Protein AF-A0A6A4Q8J1-F1 (afdb_monomer_lite)

Foldseek 3Di:
DPDPVPDFDKDWDQDQFWIFIDTPPDPGTPDIFGQKKWAFPDQPDDPPPPRDRIDGGPRRVVVVVGTDMDRQADPNRGHDDD

Sequence (82 aa):
MADTEDIQPLVCDNGTGMVKAGFAGDDAPRAVFPSIIGRPRHTGVMVGMGQKDAYVGDEAQSKRGILTLKYPIEHGASSASH

InterPro domains:
  IPR004000 Actin family [PF00022] (5-76)
  IPR004000 Actin family [PR00190] (28-37)
  IPR004000 Actin family [PR00190] (51-62)
  IPR004000 Actin family [PR00190] (63-82)
  IPR004001 Actin, conserved site [PS00406] (55-65)
  IPR043129 ATPase, nucleotide binding domain [SSF53067] (5-76)

pLDDT: mean 87.21, std 13.16, range [52.5, 98.31]

Secondary structure (DSSP, 8-state):
---GGG-PPEEEEE-SSEEEEEETT-SS-SEEEES-EEEESSTT--TTS---S-EEHHHHHHTTTTEEEE-SEETTEE----

Structure (mmCIF, N/CA/C/O backbone):
data_AF-A0A6A4Q8J1-F1
#
_entry.id   AF-A0A6A4Q8J1-F1
#
loop_
_atom_site.group_PDB
_atom_site.id
_atom_site.type_symbol
_atom_site.label_atom_id
_atom_site.label_alt_id
_atom_site.label_comp_id
_atom_site.label_asym_id
_atom_site.label_entity_id
_atom_site.label_seq_id
_atom_site.pdbx_PDB_ins_code
_atom_site.Cartn_x
_atom_site.Cartn_y
_atom_site.Cartn_z
_atom_site.occupancy
_atom_si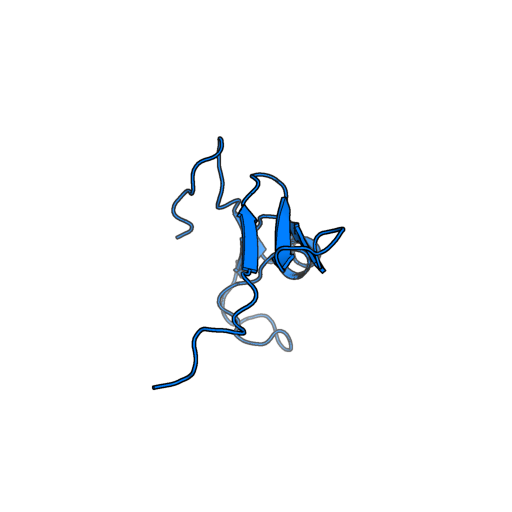te.B_iso_or_equiv
_atom_site.auth_seq_id
_atom_site.auth_comp_id
_atom_site.auth_asym_id
_atom_site.auth_atom_id
_atom_site.pdbx_PDB_model_num
ATOM 1 N N . MET A 1 1 ? 0.597 -29.376 -21.766 1.00 52.50 1 MET A N 1
ATOM 2 C CA . MET A 1 1 ? 1.477 -28.477 -20.994 1.00 52.50 1 MET A CA 1
ATOM 3 C C . MET A 1 1 ? 1.142 -27.092 -21.498 1.00 52.50 1 MET A C 1
ATOM 5 O O . MET A 1 1 ? 1.130 -26.942 -22.706 1.00 52.50 1 MET A O 1
ATOM 9 N N . ALA A 1 2 ? 0.700 -26.174 -20.640 1.00 55.97 2 ALA A N 1
ATOM 10 C CA . ALA A 1 2 ? 0.461 -24.805 -21.089 1.00 55.97 2 ALA A CA 1
ATOM 11 C C . ALA A 1 2 ? 1.824 -24.193 -21.425 1.00 55.97 2 ALA A C 1
ATOM 13 O O . ALA A 1 2 ? 2.736 -24.285 -20.604 1.00 55.97 2 ALA A O 1
ATOM 14 N N . ASP A 1 3 ? 1.963 -23.677 -22.638 1.00 60.16 3 ASP A N 1
ATOM 15 C CA . ASP A 1 3 ? 3.192 -23.087 -23.147 1.00 60.16 3 ASP A CA 1
ATOM 16 C C . ASP A 1 3 ? 3.590 -21.899 -22.258 1.00 60.16 3 ASP A C 1
ATOM 18 O O . ASP A 1 3 ? 2.863 -20.918 -22.119 1.00 60.16 3 ASP A O 1
ATOM 22 N N . THR A 1 4 ? 4.735 -22.015 -21.587 1.00 65.94 4 THR A N 1
ATOM 23 C CA . THR A 1 4 ? 5.273 -21.007 -20.656 1.00 65.94 4 THR A CA 1
ATOM 24 C C . THR A 1 4 ? 5.821 -19.768 -21.387 1.00 65.94 4 THR A C 1
ATOM 26 O O . THR A 1 4 ? 6.349 -18.862 -20.748 1.00 65.94 4 THR A O 1
ATOM 29 N N . GLU A 1 5 ? 5.737 -19.727 -22.719 1.00 64.44 5 GLU A N 1
ATOM 30 C CA . GLU A 1 5 ? 6.441 -18.762 -23.573 1.00 64.44 5 GLU A CA 1
ATOM 31 C C . GLU A 1 5 ? 5.830 -17.348 -23.600 1.00 64.44 5 GLU A C 1
ATOM 33 O O . GLU A 1 5 ? 6.530 -16.420 -23.987 1.00 64.44 5 GLU A O 1
ATOM 38 N N . ASP A 1 6 ? 4.616 -17.140 -23.072 1.00 77.38 6 ASP A N 1
ATOM 39 C CA . ASP A 1 6 ? 3.937 -15.825 -23.055 1.00 77.38 6 ASP A CA 1
ATOM 40 C C . ASP A 1 6 ? 3.506 -15.349 -21.647 1.00 77.38 6 ASP A C 1
ATOM 42 O O . ASP A 1 6 ? 2.516 -14.632 -21.481 1.00 77.38 6 ASP A O 1
ATOM 46 N N . ILE A 1 7 ? 4.222 -15.734 -20.582 1.00 87.94 7 ILE A N 1
ATOM 47 C CA . ILE A 1 7 ? 3.927 -15.222 -19.230 1.00 87.94 7 ILE A CA 1
ATOM 48 C C . ILE A 1 7 ? 4.719 -13.935 -18.976 1.00 87.94 7 ILE A C 1
ATOM 50 O O . ILE A 1 7 ? 5.891 -13.974 -18.600 1.00 87.94 7 ILE A O 1
ATOM 54 N N . GLN A 1 8 ? 4.062 -12.781 -19.122 1.00 91.62 8 GLN A N 1
ATOM 55 C CA . GLN A 1 8 ? 4.649 -11.497 -18.736 1.00 91.62 8 GLN A CA 1
ATOM 56 C C . GLN A 1 8 ? 4.740 -11.389 -17.198 1.00 91.62 8 GLN A C 1
ATOM 58 O O . GLN A 1 8 ? 3.714 -11.505 -16.517 1.00 91.62 8 GLN A O 1
ATOM 63 N N . PRO A 1 9 ? 5.933 -11.160 -16.615 1.00 95.62 9 PRO A N 1
ATOM 64 C CA . PRO A 1 9 ? 6.089 -11.096 -15.164 1.00 95.62 9 PRO A CA 1
ATOM 65 C C . PRO A 1 9 ? 5.322 -9.930 -14.530 1.00 95.62 9 PRO A C 1
ATOM 67 O O . PRO A 1 9 ? 5.274 -8.831 -15.082 1.00 95.62 9 PRO A O 1
ATOM 70 N N . LEU A 1 10 ? 4.796 -10.147 -13.322 1.00 96.62 10 LEU A N 1
ATOM 71 C CA . LEU A 1 10 ? 4.290 -9.081 -12.457 1.00 96.62 10 LEU A CA 1
ATOM 72 C C . LEU A 1 10 ? 5.420 -8.585 -11.546 1.00 96.62 10 LEU A C 1
ATOM 74 O O . LEU A 1 10 ? 6.114 -9.382 -10.915 1.00 96.62 10 LEU A O 1
ATOM 78 N N . VAL A 1 11 ? 5.573 -7.270 -11.445 1.00 97.50 11 VAL A N 1
ATOM 79 C CA . VAL A 1 11 ? 6.504 -6.610 -10.528 1.00 97.50 11 VAL A CA 1
ATOM 80 C C . VAL A 1 11 ? 5.701 -5.985 -9.392 1.00 97.50 11 VAL A C 1
ATOM 82 O O . VAL A 1 11 ? 4.803 -5.183 -9.644 1.00 97.50 11 VAL A O 1
ATOM 85 N N . CYS A 1 12 ? 6.043 -6.331 -8.148 1.00 97.06 12 CYS A N 1
ATOM 86 C CA . CYS A 1 12 ? 5.439 -5.777 -6.934 1.00 97.06 12 CYS A CA 1
ATOM 87 C C . CYS A 1 12 ? 6.523 -5.155 -6.040 1.00 97.06 12 CYS A C 1
ATOM 89 O O . CYS A 1 12 ? 7.329 -5.871 -5.447 1.00 97.06 12 CYS A O 1
ATOM 91 N N . ASP A 1 13 ? 6.521 -3.828 -5.930 1.00 96.56 13 ASP A N 1
ATOM 92 C CA . ASP A 1 13 ? 7.357 -3.054 -5.008 1.00 96.56 13 ASP A CA 1
ATOM 93 C C . ASP A 1 13 ? 6.572 -2.777 -3.718 1.00 96.56 13 ASP A C 1
ATOM 95 O O . ASP A 1 13 ? 5.624 -1.987 -3.697 1.00 96.56 13 ASP A O 1
ATOM 99 N N . ASN A 1 14 ? 6.969 -3.452 -2.640 1.00 95.81 14 ASN A N 1
ATOM 100 C CA . ASN A 1 14 ? 6.330 -3.381 -1.329 1.00 95.81 14 ASN A CA 1
ATOM 101 C C . ASN A 1 14 ? 7.029 -2.331 -0.452 1.00 95.81 14 ASN A C 1
ATOM 103 O O . ASN A 1 14 ? 7.788 -2.662 0.460 1.00 95.81 14 ASN A O 1
ATOM 107 N N . GLY A 1 15 ? 6.786 -1.050 -0.731 1.00 95.81 15 GLY A N 1
ATOM 108 C CA . GLY A 1 15 ? 7.330 0.052 0.062 1.00 95.81 15 GLY A CA 1
ATOM 109 C C . GLY A 1 15 ? 6.607 0.246 1.400 1.00 95.81 15 GLY A C 1
ATOM 110 O O . GLY A 1 15 ? 5.431 -0.077 1.542 1.00 95.81 15 GLY A O 1
ATOM 111 N N . THR A 1 16 ? 7.279 0.848 2.385 1.00 94.81 16 THR A N 1
ATOM 112 C CA . THR A 1 16 ? 6.689 1.181 3.702 1.00 94.81 16 THR A CA 1
ATOM 113 C C . THR A 1 16 ? 5.547 2.198 3.612 1.00 94.81 16 THR A C 1
ATOM 115 O O . THR A 1 16 ? 4.590 2.123 4.375 1.00 94.81 16 THR A O 1
ATOM 118 N N . GLY A 1 17 ? 5.633 3.152 2.680 1.00 95.06 17 GLY A N 1
ATOM 119 C CA . GLY A 1 17 ? 4.587 4.154 2.451 1.00 95.06 17 GLY A CA 1
ATOM 120 C C . GLY A 1 17 ? 3.580 3.750 1.376 1.00 95.06 17 GLY A C 1
ATOM 121 O O . GLY A 1 17 ? 2.375 3.882 1.578 1.00 95.06 17 GLY A O 1
ATOM 122 N N . MET A 1 18 ? 4.076 3.257 0.240 1.00 97.00 18 MET A N 1
ATOM 123 C CA . MET A 1 18 ? 3.268 2.939 -0.938 1.00 97.00 18 MET A CA 1
ATOM 124 C C . MET A 1 18 ? 3.674 1.587 -1.514 1.00 97.00 18 MET A C 1
ATOM 126 O O . MET A 1 18 ? 4.866 1.338 -1.712 1.00 97.00 18 MET A O 1
ATOM 130 N N . VAL A 1 19 ? 2.681 0.780 -1.873 1.00 97.81 19 VAL A N 1
ATOM 131 C CA . VAL A 1 19 ? 2.846 -0.370 -2.760 1.00 97.81 19 VAL A CA 1
ATOM 132 C C . VAL A 1 19 ? 2.723 0.111 -4.197 1.00 97.81 19 VAL A C 1
ATOM 134 O O . VAL A 1 19 ? 1.860 0.936 -4.513 1.00 97.81 19 VAL A O 1
ATOM 137 N N . LYS A 1 20 ? 3.577 -0.411 -5.077 1.00 98.31 20 LYS A N 1
ATOM 138 C CA . LYS A 1 20 ? 3.477 -0.203 -6.523 1.00 98.31 20 LYS A CA 1
ATOM 139 C C . LYS A 1 20 ? 3.472 -1.551 -7.225 1.00 98.31 20 LYS A C 1
ATOM 141 O O . LYS A 1 20 ? 4.264 -2.423 -6.879 1.00 98.31 20 LYS A O 1
ATOM 146 N N . ALA A 1 21 ? 2.605 -1.717 -8.212 1.00 98.25 21 ALA A N 1
ATOM 147 C CA . ALA A 1 21 ? 2.535 -2.936 -9.004 1.00 98.25 21 ALA A CA 1
ATOM 148 C C . ALA A 1 21 ? 2.347 -2.624 -10.490 1.00 98.25 21 ALA A C 1
ATOM 150 O O . ALA A 1 21 ? 1.684 -1.651 -10.852 1.00 98.25 21 ALA A O 1
ATOM 151 N N . GLY A 1 22 ? 2.920 -3.453 -11.355 1.00 98.19 22 GLY A N 1
ATOM 152 C CA . GLY A 1 22 ? 2.842 -3.330 -12.812 1.00 98.19 22 GLY A CA 1
ATOM 153 C C . GLY A 1 22 ? 3.428 -4.562 -13.488 1.00 98.19 22 GLY A C 1
ATOM 154 O O . GLY A 1 22 ? 3.894 -5.472 -12.801 1.00 98.19 22 GLY A O 1
ATOM 155 N N . PHE A 1 23 ? 3.401 -4.616 -14.816 1.00 97.06 23 PHE A N 1
ATOM 156 C CA . PHE A 1 23 ? 4.042 -5.711 -15.536 1.00 97.06 23 PHE A CA 1
ATOM 157 C C . PHE A 1 23 ? 5.491 -5.355 -15.875 1.00 97.06 23 PHE A C 1
ATOM 159 O O . PHE A 1 23 ? 5.838 -4.189 -16.063 1.00 97.06 23 PHE A O 1
ATOM 166 N N . ALA A 1 24 ? 6.364 -6.359 -15.936 1.00 95.81 24 ALA A N 1
ATOM 167 C CA . ALA A 1 24 ? 7.735 -6.150 -16.380 1.00 95.81 24 ALA A CA 1
ATOM 168 C C . ALA A 1 24 ? 7.738 -5.616 -17.821 1.00 95.81 24 ALA A C 1
ATOM 170 O O . ALA A 1 24 ? 7.047 -6.159 -18.685 1.00 95.81 24 ALA A O 1
ATOM 171 N N . GLY A 1 25 ? 8.515 -4.558 -18.060 1.00 94.69 25 GLY A N 1
ATOM 172 C CA . GLY A 1 25 ? 8.572 -3.851 -19.342 1.00 94.69 25 GLY A CA 1
ATOM 173 C C . GLY A 1 25 ? 7.641 -2.639 -19.453 1.00 94.69 25 GLY A C 1
ATOM 174 O O . GLY A 1 25 ? 7.819 -1.865 -20.386 1.00 94.69 25 GLY A O 1
ATOM 175 N N . ASP A 1 26 ? 6.706 -2.432 -18.516 1.00 96.25 26 ASP A N 1
ATOM 176 C CA . ASP A 1 26 ? 5.921 -1.192 -18.459 1.00 96.25 26 ASP A CA 1
ATOM 177 C C . ASP A 1 26 ? 6.818 0.001 -18.062 1.00 96.25 26 ASP A C 1
ATOM 179 O O . ASP A 1 26 ? 7.664 -0.115 -17.172 1.00 96.25 26 ASP A O 1
ATOM 183 N N . ASP A 1 27 ? 6.584 1.176 -18.658 1.00 97.00 27 ASP A N 1
ATOM 184 C CA . ASP A 1 27 ? 7.330 2.413 -18.348 1.00 97.00 27 ASP A CA 1
ATOM 185 C C . ASP A 1 27 ? 7.039 2.965 -16.936 1.00 97.00 27 ASP A C 1
ATOM 187 O O . ASP A 1 27 ? 7.795 3.778 -16.398 1.00 97.00 27 ASP A O 1
ATOM 191 N N . ALA A 1 28 ? 5.919 2.560 -16.331 1.00 97.44 28 ALA A N 1
ATOM 192 C CA . ALA A 1 28 ? 5.443 3.039 -15.037 1.00 97.44 28 ALA A CA 1
ATOM 193 C C . ALA A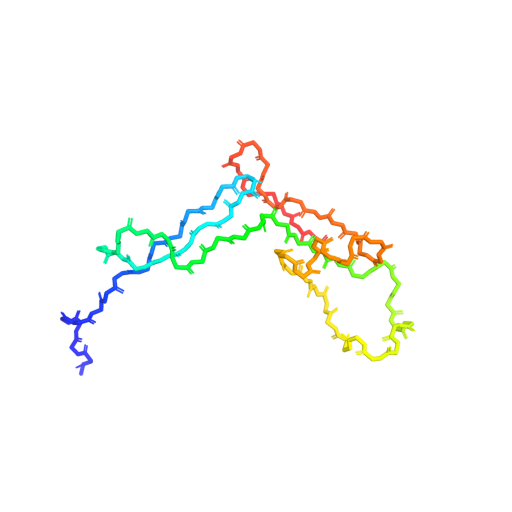 1 28 ? 4.569 1.979 -14.337 1.00 97.44 28 ALA A C 1
ATOM 195 O O . ALA A 1 28 ? 3.963 1.137 -15.004 1.00 97.44 28 ALA A O 1
ATOM 196 N N . PRO A 1 29 ? 4.440 2.015 -12.995 1.00 98.00 29 PRO A N 1
ATOM 197 C CA . PRO A 1 29 ? 3.530 1.120 -12.288 1.00 98.00 29 PRO A CA 1
ATOM 198 C C . PRO A 1 29 ? 2.076 1.362 -12.710 1.00 98.00 29 PRO A C 1
ATOM 200 O O . PRO A 1 29 ? 1.624 2.501 -12.823 1.00 98.00 29 PRO A O 1
ATOM 203 N N . ARG A 1 30 ? 1.316 0.279 -12.876 1.00 98.00 30 ARG A N 1
ATOM 204 C CA . ARG A 1 30 ? -0.118 0.322 -13.203 1.00 98.00 30 ARG A CA 1
ATOM 205 C C . ARG A 1 30 ? -0.999 0.596 -11.989 1.00 98.00 30 ARG A C 1
ATOM 207 O O . ARG A 1 30 ? -2.110 1.094 -12.142 1.00 98.00 30 ARG A O 1
ATOM 214 N N . ALA A 1 31 ? -0.519 0.253 -10.799 1.00 97.81 31 ALA A N 1
ATOM 215 C CA . ALA A 1 31 ? -1.190 0.514 -9.5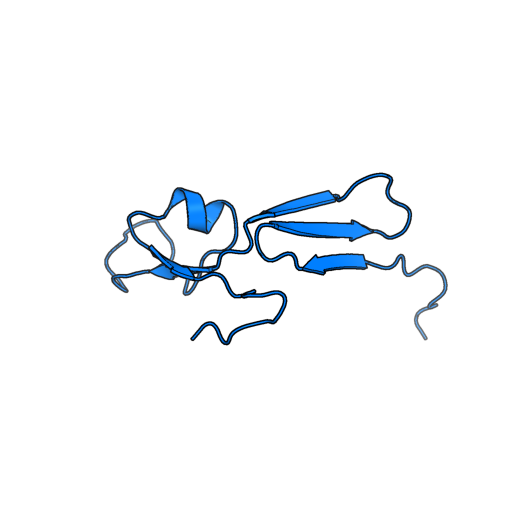38 1.00 97.81 31 ALA A CA 1
ATOM 216 C C . ALA A 1 31 ? -0.197 1.092 -8.535 1.00 97.81 31 ALA A C 1
ATOM 218 O O . ALA A 1 31 ? 0.917 0.589 -8.392 1.00 97.81 31 ALA A O 1
ATOM 219 N N . VAL A 1 32 ? -0.621 2.134 -7.826 1.00 98.19 32 VAL A N 1
ATOM 220 C CA . VAL A 1 32 ? 0.126 2.757 -6.734 1.00 98.19 32 VAL A CA 1
ATOM 221 C C . VAL A 1 32 ? -0.874 3.070 -5.632 1.00 98.19 32 VAL A C 1
ATOM 223 O O . VAL A 1 32 ? -1.829 3.799 -5.881 1.00 98.19 32 VAL A O 1
ATOM 226 N N . PHE A 1 33 ? -0.690 2.508 -4.439 1.00 98.06 33 PHE A N 1
ATOM 227 C CA . PHE A 1 33 ? -1.623 2.694 -3.325 1.00 98.06 33 PHE A CA 1
ATOM 228 C C . PHE A 1 33 ? -0.901 2.682 -1.969 1.00 98.06 33 PHE A C 1
ATOM 230 O O . PHE A 1 33 ? 0.180 2.099 -1.860 1.00 98.06 33 PHE A O 1
ATOM 237 N N . PRO A 1 34 ? -1.468 3.309 -0.921 1.00 97.94 34 PRO A N 1
ATOM 238 C CA . PRO A 1 34 ? -0.876 3.318 0.412 1.00 97.94 34 PRO A CA 1
ATOM 239 C C . PRO A 1 34 ? -0.698 1.913 0.995 1.00 97.94 34 PRO A C 1
ATOM 241 O O . PRO A 1 34 ? -1.612 1.088 0.948 1.00 97.94 34 PRO A O 1
ATOM 244 N N . SER A 1 35 ? 0.441 1.667 1.638 1.00 96.81 35 SER A N 1
ATOM 245 C CA . SER A 1 35 ? 0.739 0.414 2.345 1.00 96.81 35 SER A CA 1
ATOM 246 C C . SER A 1 35 ? 0.013 0.358 3.693 1.00 96.81 35 SER A C 1
ATOM 248 O O . SER A 1 35 ? 0.630 0.429 4.753 1.00 96.81 35 SER A O 1
ATOM 250 N N . ILE A 1 36 ? -1.321 0.299 3.658 1.00 96.38 36 ILE A N 1
ATOM 251 C CA . ILE A 1 36 ? -2.192 0.385 4.836 1.00 96.38 36 ILE A CA 1
ATOM 252 C C . ILE A 1 36 ? -3.263 -0.701 4.780 1.00 96.38 36 ILE A C 1
ATOM 254 O O . ILE A 1 36 ? -3.916 -0.894 3.753 1.00 96.38 36 ILE A O 1
ATOM 258 N N . ILE A 1 37 ? -3.492 -1.346 5.922 1.00 95.94 37 ILE A N 1
ATOM 259 C CA . ILE A 1 37 ? -4.631 -2.232 6.169 1.00 95.94 37 ILE A CA 1
ATOM 260 C C . ILE A 1 37 ? -5.506 -1.593 7.248 1.00 95.94 37 ILE A C 1
ATOM 262 O O . ILE A 1 37 ? -5.015 -1.198 8.303 1.00 95.94 37 ILE A O 1
ATOM 266 N N . GLY A 1 38 ? -6.809 -1.493 7.003 1.00 94.94 38 GLY A N 1
ATOM 267 C CA . GLY A 1 38 ? -7.794 -1.001 7.960 1.00 94.94 38 GLY A CA 1
ATOM 268 C C . GLY A 1 38 ? -8.793 -2.083 8.354 1.00 94.94 38 GLY A C 1
ATOM 269 O O . GLY A 1 38 ? -9.426 -2.674 7.485 1.00 94.94 38 GLY A O 1
ATOM 270 N N . ARG A 1 39 ? -8.988 -2.318 9.655 1.00 92.50 39 ARG A N 1
ATOM 271 C CA . ARG A 1 39 ? -10.037 -3.217 10.174 1.00 92.50 39 ARG A CA 1
ATOM 272 C C . ARG A 1 39 ? -11.129 -2.427 10.907 1.00 92.50 39 ARG A C 1
ATOM 274 O O . ARG A 1 39 ? -10.782 -1.476 11.609 1.00 92.50 39 ARG A O 1
ATOM 281 N N . PRO A 1 40 ? -12.424 -2.772 10.780 1.00 91.06 40 PRO A N 1
ATOM 282 C CA . PRO A 1 40 ? -13.499 -2.089 11.505 1.00 91.06 40 PRO A CA 1
ATOM 283 C C . PRO A 1 40 ? -13.288 -2.079 13.023 1.00 91.06 40 PRO A C 1
ATOM 285 O O . PRO A 1 40 ? -12.991 -3.114 13.611 1.00 91.06 40 PRO A O 1
ATOM 288 N N . ARG A 1 41 ? -13.486 -0.922 13.671 1.00 87.88 41 ARG A N 1
ATOM 289 C CA . ARG A 1 41 ? -13.421 -0.812 15.145 1.00 87.88 41 ARG A CA 1
ATOM 290 C C . ARG A 1 41 ? -14.593 -1.491 15.850 1.00 87.88 41 ARG A C 1
ATOM 292 O O . ARG A 1 41 ? -14.437 -2.014 16.947 1.00 87.88 41 ARG A O 1
ATOM 299 N N . HIS A 1 42 ? -15.762 -1.460 15.218 1.00 82.19 42 HIS A N 1
ATOM 300 C CA . HIS A 1 42 ? -16.996 -2.031 15.740 1.00 82.19 42 HIS A CA 1
ATOM 301 C C . HIS A 1 42 ? -17.591 -2.951 14.675 1.00 82.19 42 HIS A C 1
ATOM 303 O O . HIS A 1 42 ? -18.027 -2.493 13.616 1.00 82.19 42 HIS A O 1
ATOM 309 N N . THR A 1 43 ? -17.569 -4.254 14.940 1.00 68.06 43 THR A N 1
ATOM 310 C CA . THR A 1 43 ? -18.180 -5.276 14.090 1.00 68.06 43 THR A CA 1
ATOM 311 C C . THR A 1 43 ? -19.709 -5.168 14.167 1.00 68.06 43 THR A C 1
ATOM 313 O O . THR A 1 43 ? -20.276 -4.955 15.235 1.00 68.06 43 THR A O 1
ATOM 316 N N . GLY A 1 44 ? -20.396 -5.257 13.022 1.00 65.06 44 GLY A N 1
ATOM 317 C CA . GLY A 1 44 ? -21.862 -5.374 12.965 1.00 65.06 44 GLY A CA 1
ATOM 318 C C . GLY A 1 44 ? -22.706 -4.086 12.946 1.00 65.06 44 GLY A C 1
ATOM 319 O O . GLY A 1 44 ? -23.900 -4.188 12.692 1.00 65.06 44 GLY A O 1
ATOM 320 N N . VAL A 1 45 ? -22.143 -2.887 13.152 1.00 59.00 45 VAL A N 1
ATOM 321 C CA . VAL A 1 45 ? -22.956 -1.647 13.292 1.00 59.00 45 VAL A CA 1
ATOM 322 C C . VAL A 1 45 ? -23.143 -0.870 11.977 1.00 59.00 45 VAL A C 1
ATOM 324 O O . VAL A 1 45 ? -24.099 -0.113 11.824 1.00 59.00 45 VAL A O 1
ATOM 327 N N . MET A 1 46 ? -22.258 -1.044 10.992 1.00 63.84 46 MET A N 1
ATOM 328 C CA . MET A 1 46 ? -22.268 -0.204 9.787 1.00 63.84 46 MET A CA 1
ATOM 329 C C . MET A 1 46 ? -23.184 -0.764 8.690 1.00 63.84 46 MET A C 1
ATOM 331 O O . MET A 1 46 ? -22.768 -1.547 7.834 1.00 63.84 46 MET A O 1
ATOM 335 N N . VAL A 1 47 ? -24.449 -0.335 8.719 1.00 64.88 47 VAL A N 1
ATOM 336 C CA . VAL A 1 47 ? -25.447 -0.602 7.670 1.00 64.88 47 VAL A CA 1
ATOM 337 C C . VAL A 1 47 ? -24.957 -0.027 6.335 1.00 64.88 47 VAL A C 1
ATOM 339 O O . VAL A 1 47 ? -24.584 1.139 6.252 1.00 64.88 47 VAL A O 1
ATOM 342 N N . GLY A 1 48 ? -24.940 -0.853 5.285 1.00 67.38 48 GLY A N 1
ATOM 343 C CA . GLY A 1 48 ? -24.554 -0.446 3.925 1.00 67.38 48 GLY A CA 1
ATOM 344 C C . GLY A 1 48 ? -23.066 -0.578 3.572 1.00 67.38 48 GLY A C 1
ATOM 345 O O . GLY A 1 48 ? -22.717 -0.402 2.410 1.00 67.38 48 GLY A O 1
ATOM 346 N N . MET A 1 49 ? -22.182 -0.934 4.515 1.00 68.12 49 MET A N 1
ATOM 347 C CA . MET A 1 49 ? -20.737 -1.057 4.240 1.00 68.12 49 MET A CA 1
ATOM 348 C C . MET A 1 49 ? -20.260 -2.447 3.794 1.00 68.12 49 MET A C 1
ATOM 350 O O . MET A 1 49 ? -19.095 -2.599 3.428 1.00 68.12 49 MET A O 1
ATOM 354 N N . GLY A 1 50 ? -21.139 -3.451 3.784 1.00 66.00 50 GLY A N 1
ATOM 355 C CA . GLY A 1 50 ? -20.735 -4.849 3.630 1.00 66.00 50 GLY A CA 1
ATOM 356 C C . GLY A 1 50 ? -19.954 -5.340 4.857 1.00 66.00 50 GLY A C 1
ATOM 357 O O . GLY A 1 50 ? -19.203 -4.598 5.489 1.00 66.00 50 GLY A O 1
ATOM 358 N N . GLN A 1 51 ? -20.138 -6.601 5.234 1.00 71.12 51 GLN A N 1
ATOM 359 C CA . GLN A 1 51 ? -19.361 -7.216 6.315 1.00 71.12 51 GLN A CA 1
ATOM 360 C C . GLN A 1 51 ? -17.967 -7.586 5.774 1.00 71.12 51 GLN A C 1
ATOM 362 O O . GLN A 1 51 ? -17.693 -8.749 5.503 1.00 71.12 51 GLN A O 1
ATOM 367 N N . LYS A 1 52 ? -17.118 -6.582 5.511 1.00 83.56 52 LYS A N 1
ATOM 368 C CA . LYS A 1 52 ? -15.708 -6.787 5.141 1.00 83.56 52 LYS A CA 1
ATOM 369 C C . LYS A 1 52 ? -14.841 -6.833 6.398 1.00 83.56 52 LYS A C 1
ATOM 371 O O . LYS A 1 52 ? -14.869 -5.900 7.202 1.00 83.56 52 LYS A O 1
ATOM 376 N N . ASP A 1 53 ? -13.998 -7.855 6.494 1.00 85.94 53 ASP A N 1
ATOM 377 C CA . ASP A 1 53 ? -13.054 -8.032 7.608 1.00 85.94 53 ASP A CA 1
ATOM 378 C C . ASP A 1 53 ? -11.862 -7.063 7.562 1.00 85.94 53 ASP A C 1
ATOM 380 O O . ASP A 1 53 ? -11.218 -6.802 8.584 1.00 85.94 53 ASP A O 1
ATOM 384 N N . ALA A 1 54 ? -11.544 -6.541 6.373 1.00 91.56 54 ALA A N 1
ATOM 385 C CA . ALA A 1 54 ? -10.449 -5.608 6.149 1.00 91.56 54 ALA A CA 1
ATOM 386 C C . ALA A 1 54 ? -10.683 -4.720 4.916 1.00 91.56 54 ALA A C 1
ATOM 388 O O . ALA A 1 54 ? -11.424 -5.056 3.992 1.00 91.56 54 ALA A O 1
ATOM 389 N N . TYR A 1 55 ? -9.987 -3.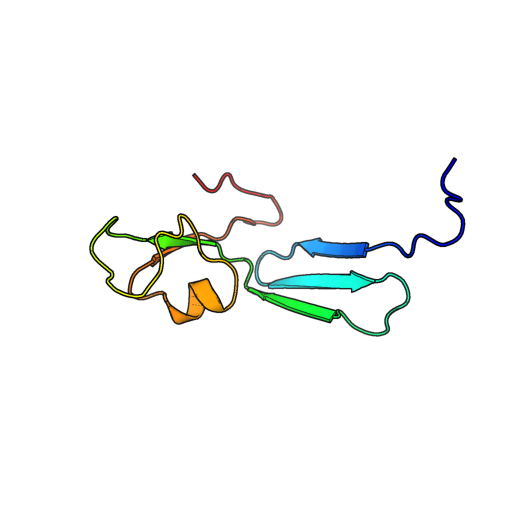590 4.920 1.00 93.12 55 TYR A N 1
ATOM 390 C CA . TYR A 1 55 ? -9.890 -2.595 3.861 1.00 93.12 55 TYR A CA 1
ATOM 391 C C . TYR A 1 55 ? -8.408 -2.345 3.579 1.00 93.12 55 TYR A C 1
ATOM 393 O O . TYR A 1 55 ? -7.599 -2.407 4.504 1.00 93.12 55 TYR A O 1
ATOM 401 N N . VAL A 1 56 ? -8.038 -2.044 2.336 1.00 96.06 56 VAL A N 1
ATOM 402 C CA . VAL A 1 56 ? -6.633 -1.854 1.934 1.00 96.06 56 VAL A CA 1
ATOM 403 C C . VAL A 1 56 ? -6.488 -0.559 1.136 1.00 96.06 56 VAL A C 1
ATOM 405 O O . VAL A 1 56 ? -7.429 -0.142 0.457 1.00 96.06 56 VAL A O 1
ATOM 408 N N . GLY A 1 57 ? -5.326 0.087 1.236 1.00 97.00 57 GLY A N 1
ATOM 409 C CA . GLY A 1 57 ? -4.968 1.244 0.413 1.00 97.00 57 GLY A CA 1
ATOM 410 C C . GLY A 1 57 ? -5.908 2.434 0.601 1.00 97.00 57 GLY A C 1
ATOM 411 O O . GLY A 1 57 ? -6.284 2.777 1.726 1.00 97.00 57 GLY A O 1
ATOM 412 N N . ASP A 1 58 ? -6.308 3.054 -0.508 1.00 97.44 58 ASP A N 1
ATOM 413 C CA . ASP A 1 58 ? -7.125 4.274 -0.511 1.00 97.44 58 ASP A CA 1
ATOM 414 C C . ASP A 1 58 ? -8.489 4.081 0.166 1.00 97.44 58 ASP A C 1
ATOM 416 O O . ASP A 1 58 ? -9.006 5.002 0.807 1.00 97.44 58 ASP A O 1
ATOM 420 N N . GLU A 1 59 ? -9.066 2.873 0.090 1.00 94.88 59 GLU A N 1
ATOM 421 C CA . GLU A 1 59 ? -10.335 2.560 0.754 1.00 94.88 59 GLU A CA 1
ATOM 422 C C . GLU A 1 59 ? -10.173 2.596 2.282 1.00 94.88 59 GLU A C 1
ATOM 424 O O . GLU A 1 59 ? -11.021 3.152 2.987 1.00 94.88 59 GLU A O 1
ATOM 429 N N . ALA A 1 60 ? -9.064 2.056 2.800 1.00 95.31 60 ALA A N 1
ATOM 430 C CA . ALA A 1 60 ? -8.753 2.109 4.225 1.00 95.31 60 ALA A CA 1
ATOM 431 C C . ALA A 1 60 ? -8.483 3.549 4.682 1.00 95.31 60 ALA A C 1
ATOM 433 O O . ALA A 1 60 ? -9.004 3.989 5.711 1.00 95.31 60 ALA A O 1
ATOM 434 N N . GLN A 1 61 ? -7.714 4.303 3.895 1.00 95.94 61 GLN A N 1
ATOM 435 C CA . GLN A 1 61 ? -7.361 5.684 4.211 1.00 95.94 61 GLN A CA 1
ATOM 436 C C . GLN A 1 61 ? -8.592 6.602 4.236 1.00 95.94 61 GLN A C 1
ATOM 438 O O . GLN A 1 61 ? -8.771 7.374 5.182 1.00 95.94 61 GLN A O 1
ATOM 443 N N . SER A 1 62 ? -9.484 6.464 3.252 1.00 95.44 62 SER A N 1
ATOM 444 C CA . SER A 1 62 ? -10.735 7.232 3.164 1.00 95.44 62 SER A CA 1
ATOM 445 C C . SER A 1 62 ? -11.687 6.948 4.331 1.00 95.44 62 SER A C 1
ATOM 447 O O . SER A 1 62 ? -12.489 7.800 4.709 1.00 95.44 62 SER A O 1
ATOM 449 N N . LYS A 1 63 ? -11.577 5.766 4.951 1.00 92.62 63 LYS A N 1
ATOM 450 C CA . LYS A 1 63 ? -12.417 5.309 6.069 1.00 92.62 63 LYS A CA 1
ATOM 451 C C . LYS A 1 63 ? -11.693 5.350 7.426 1.00 92.62 63 LYS A C 1
ATOM 453 O O . LYS A 1 63 ? -12.144 4.730 8.388 1.00 92.62 63 LYS A O 1
ATOM 458 N N . ARG A 1 64 ? -10.606 6.123 7.564 1.00 92.94 64 ARG A N 1
ATOM 459 C CA . ARG A 1 64 ? -9.773 6.183 8.789 1.00 92.94 64 ARG A CA 1
ATOM 460 C C . ARG A 1 64 ? -10.524 6.489 10.094 1.00 92.94 64 ARG A C 1
ATOM 462 O O . ARG A 1 64 ? -10.037 6.151 11.166 1.00 92.94 64 ARG A O 1
ATOM 469 N N . GLY A 1 65 ? -11.687 7.143 10.021 1.00 92.69 65 GLY A N 1
ATOM 470 C CA . GLY A 1 65 ? -12.495 7.486 11.199 1.00 92.69 65 GLY A CA 1
ATOM 471 C C . GLY A 1 65 ? -13.164 6.281 11.871 1.00 92.69 65 GLY A C 1
ATOM 472 O O . GLY A 1 65 ? -13.437 6.319 13.066 1.00 92.69 65 GLY A O 1
ATOM 473 N N . ILE A 1 66 ? -13.394 5.205 11.118 1.00 91.50 66 ILE A N 1
ATOM 474 C CA . ILE A 1 66 ? -14.144 4.013 11.554 1.00 91.50 66 ILE A CA 1
ATOM 475 C C . ILE A 1 66 ? -13.294 2.735 11.542 1.00 91.50 66 ILE A C 1
ATOM 477 O O . ILE A 1 66 ? -13.733 1.684 12.017 1.00 91.50 66 ILE A O 1
ATOM 481 N N . LEU A 1 67 ? -12.068 2.824 11.020 1.00 92.75 67 LEU A N 1
ATOM 482 C CA . LEU A 1 67 ? -11.115 1.725 10.948 1.00 92.75 67 LEU A CA 1
ATOM 483 C C . LEU A 1 67 ? -9.965 1.920 11.945 1.00 92.75 67 LEU A C 1
ATOM 485 O O . LEU A 1 67 ? -9.538 3.036 12.252 1.00 92.75 67 LEU A O 1
ATOM 489 N N . THR A 1 68 ? -9.437 0.813 12.449 1.00 94.25 68 THR A N 1
ATOM 490 C CA . THR A 1 68 ? -8.096 0.746 13.029 1.00 94.25 68 THR A CA 1
ATOM 491 C C . THR A 1 68 ? -7.124 0.490 11.888 1.00 94.25 68 THR A C 1
ATOM 493 O O . THR A 1 68 ? -7.196 -0.560 11.251 1.00 94.25 68 THR A O 1
ATOM 496 N N . LEU A 1 69 ? -6.255 1.463 11.606 1.00 95.25 69 LEU A N 1
ATOM 497 C CA . LEU A 1 69 ? -5.266 1.383 10.532 1.00 95.25 69 LEU A CA 1
ATOM 498 C C . LEU A 1 69 ? -3.948 0.794 11.046 1.00 95.25 69 LEU A C 1
ATOM 500 O O . LEU A 1 69 ? -3.485 1.164 12.124 1.00 95.25 69 LEU A O 1
ATOM 504 N N . LYS A 1 70 ? -3.343 -0.088 10.253 1.00 95.38 70 LYS A N 1
ATOM 505 C CA . LYS A 1 70 ? -2.017 -0.677 10.465 1.00 95.38 70 LYS A CA 1
ATOM 506 C C . LYS A 1 70 ? -1.174 -0.540 9.200 1.00 95.38 70 LYS A C 1
ATOM 508 O O . LYS A 1 70 ? -1.712 -0.603 8.094 1.00 95.38 70 LYS A O 1
ATOM 513 N N . TYR A 1 71 ? 0.134 -0.400 9.382 1.00 94.44 71 TYR A N 1
ATOM 514 C CA . TYR A 1 71 ? 1.125 -0.346 8.309 1.00 94.44 71 TYR A CA 1
ATOM 515 C C . TYR A 1 71 ? 1.898 -1.666 8.335 1.00 94.44 71 TYR A C 1
ATOM 517 O O . TYR A 1 71 ? 2.738 -1.845 9.207 1.00 94.44 71 TYR A O 1
ATOM 525 N N . PRO A 1 72 ? 1.598 -2.628 7.448 1.00 93.75 72 PRO A N 1
ATOM 526 C CA . PRO A 1 72 ? 2.169 -3.970 7.525 1.00 93.75 72 PRO A CA 1
ATOM 527 C C . PRO A 1 72 ? 3.647 -4.025 7.134 1.00 93.75 72 PRO A C 1
ATOM 529 O O . PRO A 1 72 ? 4.232 -5.097 7.177 1.00 93.75 72 PRO A O 1
ATOM 532 N N . ILE A 1 73 ? 4.249 -2.917 6.699 1.00 93.50 73 ILE A N 1
ATOM 533 C CA . ILE A 1 73 ? 5.657 -2.847 6.315 1.00 93.50 73 ILE A CA 1
ATOM 534 C C . ILE A 1 73 ? 6.298 -1.753 7.165 1.00 93.50 73 ILE A C 1
ATOM 536 O O . ILE A 1 73 ? 6.112 -0.562 6.917 1.00 93.50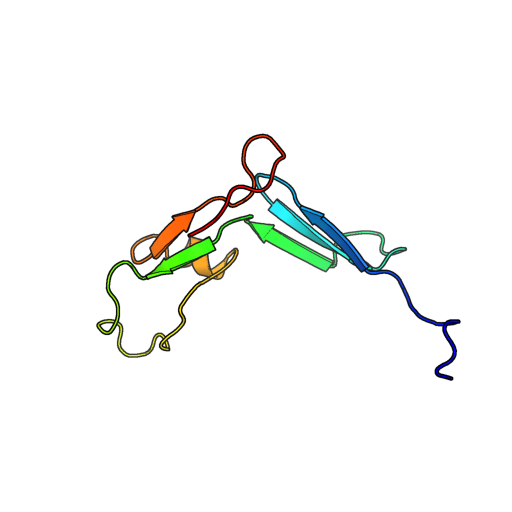 73 ILE A O 1
ATOM 540 N N . GLU A 1 74 ? 7.055 -2.167 8.175 1.00 86.81 74 GLU A N 1
ATOM 541 C CA . GLU A 1 74 ? 7.712 -1.299 9.149 1.00 86.81 74 GLU A CA 1
ATOM 542 C C . GLU A 1 74 ? 9.225 -1.467 9.015 1.00 86.81 74 GLU A C 1
ATOM 544 O O . GLU A 1 74 ? 9.735 -2.582 8.943 1.00 86.81 74 GLU A O 1
ATOM 549 N N . HIS A 1 75 ? 9.962 -0.356 8.934 1.00 86.19 75 HIS A N 1
ATOM 550 C CA . HIS A 1 75 ? 11.425 -0.370 8.779 1.00 86.19 75 HIS A CA 1
ATOM 551 C C . HIS A 1 75 ? 11.945 -1.238 7.609 1.00 86.19 75 HIS A C 1
ATOM 553 O O . HIS A 1 75 ? 13.068 -1.731 7.649 1.00 86.19 75 HIS A O 1
ATOM 559 N N . GLY A 1 76 ? 11.139 -1.414 6.556 1.00 81.56 76 GLY A N 1
ATOM 560 C CA . GLY A 1 76 ? 11.487 -2.233 5.389 1.00 81.56 76 GLY A CA 1
ATOM 561 C C . GLY A 1 76 ? 11.241 -3.737 5.556 1.00 81.56 76 GLY A C 1
ATOM 562 O O . GLY A 1 76 ? 11.591 -4.499 4.661 1.00 81.56 76 GLY A O 1
ATOM 563 N N . ALA A 1 77 ? 10.623 -4.171 6.658 1.00 83.44 77 ALA A N 1
ATOM 564 C CA . ALA A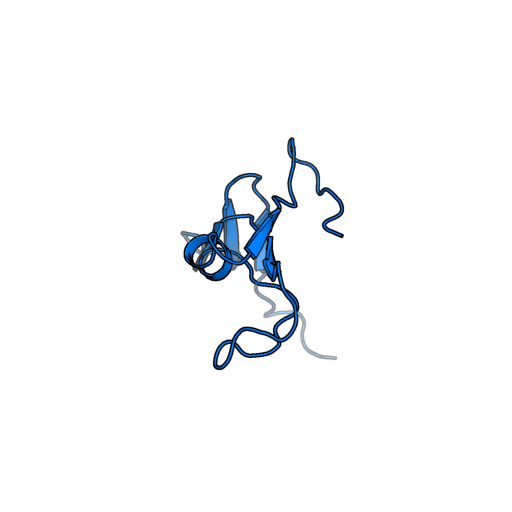 1 77 ? 10.244 -5.559 6.905 1.00 83.44 77 ALA A CA 1
ATOM 565 C C . ALA A 1 77 ? 8.730 -5.689 7.121 1.00 83.44 77 ALA A C 1
ATOM 567 O O . ALA A 1 77 ? 8.086 -4.799 7.674 1.00 83.44 77 ALA A O 1
ATOM 568 N N . SER A 1 78 ? 8.147 -6.810 6.696 1.00 82.44 78 SER A N 1
ATOM 569 C CA . SER A 1 78 ? 6.727 -7.075 6.928 1.00 82.44 78 SER A CA 1
ATOM 570 C C . SER A 1 78 ? 6.462 -7.380 8.408 1.00 82.44 78 SER A C 1
ATOM 572 O O . SER A 1 78 ? 7.023 -8.340 8.941 1.00 82.44 78 SER A O 1
ATOM 574 N N . SER A 1 79 ? 5.590 -6.611 9.058 1.00 81.56 79 SER A N 1
ATOM 575 C CA . SER A 1 79 ? 5.090 -6.867 10.409 1.00 81.56 79 SER A CA 1
ATOM 576 C C . SER A 1 79 ? 3.761 -7.634 10.355 1.00 81.56 79 SER A C 1
ATOM 578 O O . SER A 1 79 ? 2.959 -7.492 9.428 1.00 81.56 79 SER A O 1
ATOM 580 N N . ALA A 1 80 ? 3.515 -8.498 11.343 1.00 69.12 80 ALA A N 1
ATOM 581 C CA . ALA A 1 80 ? 2.291 -9.290 11.388 1.00 69.12 80 ALA A CA 1
ATOM 582 C C . ALA A 1 80 ? 1.077 -8.398 11.704 1.00 69.12 80 ALA A C 1
ATOM 584 O O . ALA A 1 80 ? 0.858 -7.988 12.847 1.00 69.12 80 ALA A O 1
ATOM 585 N N . SER A 1 81 ? 0.239 -8.140 10.702 1.00 61.22 81 SER A N 1
ATOM 586 C CA . SER A 1 81 ? -1.037 -7.450 10.880 1.00 61.22 81 SER A CA 1
ATOM 587 C C . SER A 1 81 ? -2.107 -8.420 11.406 1.00 61.22 81 SER A C 1
ATOM 589 O O . SER A 1 81 ? -2.924 -8.922 10.634 1.00 61.22 81 SER A O 1
ATOM 591 N N . HIS A 1 82 ? -2.101 -8.708 12.712 1.00 55.81 82 HIS A N 1
ATOM 592 C CA . HIS A 1 82 ? -3.244 -9.363 13.371 1.00 55.81 82 HIS A CA 1
ATOM 593 C C . HIS A 1 82 ? -4.470 -8.440 13.312 1.00 55.81 82 HIS A C 1
ATOM 595 O O . HIS A 1 82 ? -4.368 -7.314 13.853 1.00 55.81 82 HIS A O 1
#

Organism: Lupinus albus (NCBI:txid3870)

Radius of gyration: 16.42 Å; chains: 1; bounding box: 37×36×39 Å

=== Feature glossary ===
Key to the feature types in this record:

— What the protein is —

Primary structure: the covalent order of the twenty standard amino acids along the backbone. Two proteins with the same sequence will (almost always) fold to the same structure; two with 30% identity often share a fold but not the details.

Database cross-references. InterPro integrates a dozen domain/family signature databases into unified entries with residue-range hits. GO terms attach function/process/location labels with evidence codes. CATH codes position the fold in a four-level structural taxonomy. Organism is the NCBI-taxonomy species name.

— Where its atoms are —

The mmCIF block holds the 3D Cartesian coordinates of each backbone atom (N, Cα, C, O) in ångströms. mmCIF is the PDB's canonical archive format — a tagged-loop text representation of the atomic model.

Six rendered views show the 3D structure from the faces of a cube — i.e. along ±x, ±y, ±z. Rendering representation is drawn randomly per protein from cartoon (secondary-structure ribbons), sticks (backbone bonds), or molecular surface; coloring is either N→C rainbow (blue at the N-terminus through red at the C-terminus) or one color per chain.

— Local backbone conformation —

DSSP 8-state secondary structure assigns each residue one of H (α-helix), G (3₁₀-helix), I (π-helix), E (extended β-strand), B (isolated β-bridge), T (hydrogen-bonded turn), S (bend), or '-' (coil). The assignment is computed from backbone hydrogen-bond geometry via the Kabsch–Sander algorithm.

P-SEA three-state annotation labels each residue as helix, strand, or coil based purely on the geometry of the Cα trace. It serves as a fallback when the full backbone (and thus DSSP) is unavailable.

The φ/ψ torsion pair specifies the backbone conformation at each residue. φ rotates about the N–Cα bond, ψ about the Cα–C bond. Steric clashes forbid most of the (φ, ψ) plane — the allowed regions (α-helix basin, β-sheet basin, left-handed helix) are the Ramachandran-allowed regions.

— Global shape and packing —

The geometric summary reports three shape descriptors. Rg (radius of gyration) measures how spread out the Cα atoms are about their centre of mass; compact globular proteins have small Rg, elongated or unfolded ones large. Cα contacts (<8 Å, |i−j|>4) count long-range residue pairs in spatial proximity — high for tightly packed folds, near zero for rods or random coil. The bounding-box extents give the protein's footprint along x, y, z in Å.

Accessible surface area quantifies burial. A residue with SASA near zero is packed into the hydrophobic core; one with SASA >100 Å² sits on the surface. Computed here via the Shrake–Rupley numerical algorithm with a 1.4 Å probe.

Plot images: a contact map (which residues are close in 3D, as an N×N binary image), a Ramachandran scatter (backbone torsion angles, revealing secondary-structure composition at a glance), and — for AlphaFold structures — a PAE heatmap (pairwise prediction confidence).

— Structural neighborhood —

The Foldseek 3Di string encodes local tertiary geometry as a 20-letter alphabet — one character per residue — derived from the relative positions of nearby Cα atoms. Unlike the amino-acid sequence, 3Di is a direct function of the 3D structure, so two proteins with the same fold have similar 3Di strings even at low sequence identity.

Nearest PDB neighbors are the top structural matches found by Foldseek when searching this structure against the entire Protein Data Bank. Each hit reports a TM-score (0 to 1; >0.5 almost always implies the same fold) and an E-value. These are *structural* homologs — they may share no detectable sequence similarity.

— Confidence and disorder —

For AlphaFold models, the B-factor field carries pLDDT — the model's own estimate of local accuracy on a 0–100 scale. Regions with pLDDT<50 should be treated as essentially unmodeled; they often correspond to intrinsically disordered segments.

B-factor (Debye–Waller factor) reflects atomic displacement in the crystal lattice. It is an experimental observable (units Å²), not a prediction; low values mean the atom is pinned down, high values mean it moves or is heterogeneous across the crystal.

Predicted aligned error is AlphaFold's pairwise confidence. Unlike pLDDT (per-residue), PAE is per-residue-pair and captures whether two parts of the structure are correctly placed relative to each other. Units are ångströms of expected positional error.